Protein AF-A0A532CWF6-F1 (afdb_monomer_lite)

Sequence (139 aa):
MQHRRERSRHPLYNEGARPTMIDMLSLLPQYTPNEFDSRHRLVIVASQRAKHLTQGAKSTWSSRFTKETTMALDEVLRGHVRYMTGKEARDAMKEAKRGKEGETERIAMMTGEDAREIKKELSVYVDDTVPPTVVPAEE

Structure (mmCIF, N/CA/C/O backbone):
data_AF-A0A532CWF6-F1
#
_entry.id   AF-A0A532CWF6-F1
#
loop_
_atom_site.group_PDB
_atom_site.id
_atom_site.type_symbol
_atom_site.label_atom_id
_atom_site.label_alt_id
_atom_site.label_comp_id
_atom_site.label_asym_id
_atom_site.label_entity_id
_atom_site.label_seq_id
_atom_site.pdbx_PDB_ins_code
_atom_site.Cartn_x
_atom_site.Cartn_y
_atom_site.Cartn_z
_atom_site.occupancy
_atom_site.B_iso_or_equiv
_atom_site.auth_seq_id
_atom_site.auth_comp_id
_atom_site.auth_asym_id
_atom_site.auth_atom_id
_atom_site.pdbx_PDB_model_num
ATOM 1 N N . MET A 1 1 ? 5.935 -31.564 -64.103 1.00 49.12 1 MET A N 1
ATOM 2 C CA . MET A 1 1 ? 7.066 -30.953 -63.371 1.00 49.12 1 MET A CA 1
ATOM 3 C C . MET A 1 1 ? 6.969 -29.434 -63.459 1.00 49.12 1 MET A C 1
ATOM 5 O O . MET A 1 1 ? 7.526 -28.853 -64.376 1.00 49.12 1 MET A O 1
ATOM 9 N N . GLN A 1 2 ? 6.237 -28.794 -62.545 1.00 48.81 2 GLN A N 1
ATOM 10 C CA . GLN A 1 2 ? 6.375 -27.361 -62.261 1.00 48.81 2 GLN A CA 1
ATOM 11 C C . GLN A 1 2 ? 6.174 -27.167 -60.755 1.00 48.81 2 GLN A C 1
ATOM 13 O O . GLN A 1 2 ? 5.060 -27.174 -60.244 1.00 48.81 2 GLN A O 1
ATOM 18 N N . HIS A 1 3 ? 7.294 -27.064 -60.044 1.00 45.91 3 HIS A N 1
ATOM 19 C CA . HIS A 1 3 ? 7.367 -26.518 -58.696 1.00 45.91 3 HIS A CA 1
ATOM 20 C C . HIS A 1 3 ? 7.057 -25.020 -58.749 1.00 45.91 3 HIS A C 1
ATOM 22 O O . HIS A 1 3 ? 7.782 -24.312 -59.447 1.00 45.91 3 HIS A O 1
ATOM 28 N N . ARG A 1 4 ? 6.129 -24.504 -57.926 1.00 50.72 4 ARG A N 1
ATOM 29 C CA . ARG A 1 4 ? 6.380 -23.240 -57.203 1.00 50.72 4 ARG A CA 1
ATOM 30 C C . ARG A 1 4 ? 5.347 -22.894 -56.120 1.00 50.72 4 ARG A C 1
ATOM 32 O O . ARG A 1 4 ? 4.304 -22.323 -56.396 1.00 50.72 4 ARG A O 1
ATOM 39 N N . ARG A 1 5 ? 5.802 -23.102 -54.881 1.00 50.34 5 ARG A N 1
ATOM 40 C CA . ARG A 1 5 ? 5.780 -22.161 -53.744 1.00 50.34 5 ARG A CA 1
ATOM 41 C C . ARG A 1 5 ? 4.419 -21.765 -53.164 1.00 50.34 5 ARG A C 1
ATOM 43 O O . ARG A 1 5 ? 3.799 -20.781 -53.562 1.00 50.34 5 ARG A O 1
ATOM 50 N N . GLU A 1 6 ? 4.101 -22.476 -52.088 1.00 50.56 6 GLU A N 1
ATOM 51 C CA . GLU A 1 6 ? 3.448 -21.983 -50.875 1.00 50.56 6 GLU A CA 1
ATOM 52 C C . GLU A 1 6 ? 3.756 -20.497 -50.625 1.00 50.56 6 GLU A C 1
ATOM 54 O O . GLU A 1 6 ? 4.902 -20.099 -50.403 1.00 50.56 6 GLU A O 1
ATOM 59 N N . ARG A 1 7 ? 2.719 -19.655 -50.647 1.00 50.12 7 ARG A N 1
ATOM 60 C CA . ARG A 1 7 ? 2.777 -18.324 -50.039 1.00 50.12 7 ARG A CA 1
ATOM 61 C C . ARG A 1 7 ? 2.330 -18.456 -48.592 1.00 50.12 7 ARG A C 1
ATOM 63 O O . ARG A 1 7 ? 1.213 -18.091 -48.247 1.00 50.12 7 ARG A O 1
ATOM 70 N N . SER A 1 8 ? 3.233 -18.955 -47.755 1.00 55.03 8 SER A N 1
ATOM 71 C CA . SER A 1 8 ? 3.223 -18.590 -46.344 1.00 55.03 8 SER A CA 1
ATOM 72 C C . SER A 1 8 ? 3.465 -17.080 -46.268 1.00 55.03 8 SER A C 1
ATOM 74 O O . SER A 1 8 ? 4.523 -16.584 -46.659 1.00 55.03 8 SER A O 1
ATOM 76 N N . ARG A 1 9 ? 2.440 -16.323 -45.874 1.00 53.84 9 ARG A N 1
ATOM 77 C CA . ARG A 1 9 ? 2.547 -14.899 -45.542 1.00 53.84 9 ARG A CA 1
ATOM 78 C C . ARG A 1 9 ? 1.874 -14.660 -44.200 1.00 53.84 9 ARG A C 1
ATOM 80 O O . ARG A 1 9 ? 0.770 -14.143 -44.137 1.00 53.84 9 ARG A O 1
ATOM 87 N N . HIS A 1 10 ? 2.581 -15.015 -43.139 1.00 47.53 10 HIS A N 1
ATOM 88 C CA . HIS A 1 10 ? 2.738 -14.105 -42.014 1.00 47.53 10 HIS A CA 1
ATOM 89 C C . HIS A 1 10 ? 4.078 -14.393 -41.345 1.00 47.53 10 HIS A C 1
ATOM 91 O O . HIS A 1 10 ? 4.359 -15.521 -40.953 1.00 47.53 10 HIS A O 1
ATOM 97 N N . PRO A 1 11 ? 4.909 -13.354 -41.251 1.00 46.94 11 PRO A N 1
ATOM 98 C CA . PRO A 1 11 ? 5.155 -12.825 -39.922 1.00 46.94 11 PRO A CA 1
ATOM 99 C C . PRO A 1 11 ? 4.933 -11.311 -39.907 1.00 46.94 11 PRO A C 1
ATOM 101 O O . PRO A 1 11 ? 5.572 -10.563 -40.640 1.00 46.94 11 PRO A O 1
ATOM 104 N N . LEU A 1 12 ? 4.015 -10.848 -39.053 1.00 48.72 12 LEU A N 1
ATOM 105 C CA . LEU A 1 12 ? 4.020 -9.464 -38.572 1.00 48.72 12 LEU A CA 1
ATOM 106 C C . LEU A 1 12 ? 5.060 -9.357 -37.455 1.00 48.72 12 LEU A C 1
ATOM 108 O O . LEU A 1 12 ? 4.712 -9.205 -36.292 1.00 48.72 12 LEU A O 1
ATOM 112 N N . TYR A 1 13 ? 6.336 -9.464 -37.802 1.00 49.31 13 TYR A N 1
ATOM 113 C CA . TYR A 1 13 ? 7.391 -8.950 -36.943 1.00 49.31 13 TYR A CA 1
ATOM 114 C C . TYR A 1 13 ? 8.299 -8.094 -37.806 1.00 49.31 13 TYR A C 1
ATOM 116 O O . TYR A 1 13 ? 8.955 -8.559 -38.732 1.00 49.31 13 TYR A O 1
ATOM 124 N N . ASN A 1 14 ? 8.211 -6.796 -37.542 1.00 54.06 14 ASN A N 1
ATOM 125 C CA . ASN A 1 14 ? 8.943 -5.748 -38.221 1.00 54.06 14 ASN A CA 1
ATOM 126 C C . ASN A 1 14 ? 10.422 -5.851 -37.807 1.00 54.06 14 ASN A C 1
ATOM 128 O O . ASN A 1 14 ? 10.824 -5.314 -36.775 1.00 54.06 14 ASN A O 1
ATOM 132 N N . GLU A 1 15 ? 11.219 -6.588 -38.580 1.00 51.34 15 GLU A N 1
ATOM 133 C CA . GLU A 1 15 ? 12.681 -6.622 -38.482 1.00 51.34 15 GLU A CA 1
ATOM 134 C C . GLU A 1 15 ? 13.244 -5.261 -38.920 1.00 51.34 15 GLU A C 1
ATOM 136 O O . GLU A 1 15 ? 13.606 -5.047 -40.074 1.00 51.34 15 GLU A O 1
ATOM 141 N N . GLY A 1 16 ? 13.251 -4.284 -38.013 1.00 52.38 16 GLY A N 1
ATOM 142 C CA . GLY A 1 16 ? 13.740 -2.946 -38.355 1.00 52.38 16 GLY A CA 1
ATOM 143 C C . GLY A 1 16 ? 13.765 -1.904 -37.243 1.00 52.38 16 GLY A C 1
ATOM 144 O O . GLY A 1 16 ? 14.273 -0.805 -37.465 1.00 52.38 16 GLY A O 1
ATOM 145 N N . ALA A 1 17 ? 13.276 -2.205 -36.039 1.00 53.28 17 ALA A N 1
ATOM 146 C CA . ALA A 1 17 ? 13.440 -1.299 -34.908 1.00 53.28 17 ALA A CA 1
ATOM 147 C C . ALA A 1 17 ? 14.814 -1.527 -34.259 1.00 53.28 17 ALA A C 1
ATOM 149 O O . ALA A 1 17 ? 15.028 -2.504 -33.542 1.00 53.28 17 ALA A O 1
ATOM 150 N N . ARG A 1 18 ? 15.760 -0.609 -34.496 1.00 52.03 18 ARG A N 1
ATOM 151 C CA . ARG A 1 18 ? 16.915 -0.434 -33.595 1.00 52.03 18 ARG A CA 1
ATOM 152 C C . ARG A 1 18 ? 16.372 -0.273 -32.161 1.00 52.03 18 ARG A C 1
ATOM 154 O O . ARG A 1 18 ? 15.302 0.319 -32.026 1.00 52.03 18 ARG A O 1
ATOM 161 N N . PRO A 1 19 ? 17.058 -0.745 -31.103 1.00 54.00 19 PRO A N 1
ATOM 162 C CA . PRO A 1 19 ? 16.539 -0.695 -29.738 1.00 54.00 19 PRO A CA 1
ATOM 163 C C . PRO A 1 19 ? 16.569 0.752 -29.235 1.00 54.00 19 PRO A C 1
ATOM 165 O O . PRO A 1 19 ? 17.508 1.199 -28.583 1.00 54.00 19 PRO A O 1
ATOM 168 N N . THR A 1 20 ? 15.566 1.531 -29.618 1.00 51.53 20 THR A N 1
ATOM 169 C CA . THR A 1 20 ? 15.393 2.917 -29.204 1.00 51.53 20 THR A CA 1
ATOM 170 C C . THR A 1 20 ? 14.423 2.932 -28.037 1.00 51.53 20 THR A C 1
ATOM 172 O O . THR A 1 20 ? 13.238 2.677 -28.223 1.00 51.53 20 THR A O 1
ATOM 175 N N . MET A 1 21 ? 14.973 3.251 -26.864 1.00 51.38 21 MET A N 1
ATOM 176 C CA . MET A 1 21 ? 14.361 3.184 -25.535 1.00 51.38 21 MET A CA 1
ATOM 177 C C . MET A 1 21 ? 14.089 1.757 -25.062 1.00 51.38 21 MET A C 1
ATOM 179 O O . MET A 1 21 ? 13.370 0.990 -25.690 1.00 51.38 21 MET A O 1
ATOM 183 N N . ILE A 1 22 ? 14.677 1.413 -23.914 1.00 68.56 22 ILE A N 1
ATOM 184 C CA . ILE A 1 22 ? 14.264 0.249 -23.132 1.00 68.56 22 ILE A CA 1
ATOM 185 C C . ILE A 1 22 ? 12.737 0.289 -23.036 1.0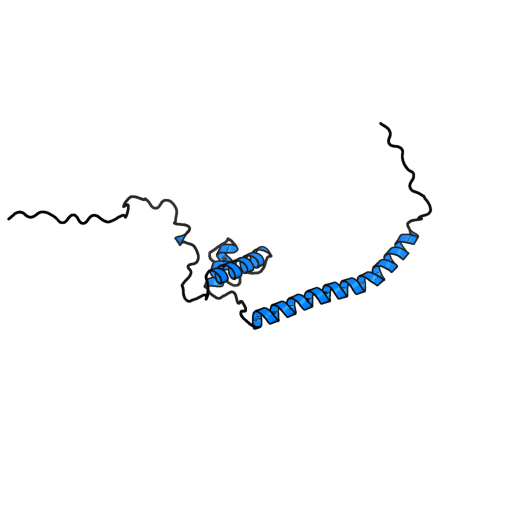0 68.56 22 ILE A C 1
ATOM 187 O O . ILE A 1 22 ? 12.193 1.328 -22.655 1.00 68.56 22 ILE A O 1
ATOM 191 N N . ASP A 1 23 ? 12.062 -0.804 -23.400 1.00 78.19 23 ASP A N 1
ATOM 192 C CA . ASP A 1 23 ? 10.621 -0.929 -23.197 1.00 78.19 23 ASP A CA 1
ATOM 193 C C . ASP A 1 23 ? 10.337 -0.758 -21.699 1.00 78.19 23 ASP A C 1
ATOM 195 O O . ASP A 1 23 ? 10.558 -1.643 -20.874 1.00 78.19 23 ASP A O 1
ATOM 199 N N . MET A 1 24 ? 9.917 0.448 -21.320 1.00 72.62 24 MET A N 1
ATOM 200 C CA . MET A 1 24 ? 9.735 0.808 -19.919 1.00 72.62 24 MET A CA 1
ATOM 201 C C . MET A 1 24 ? 8.610 -0.005 -19.278 1.00 72.62 24 MET A C 1
ATOM 203 O O . MET A 1 24 ? 8.620 -0.192 -18.061 1.00 72.62 24 MET A O 1
ATOM 207 N N . LEU A 1 25 ? 7.662 -0.509 -20.078 1.00 77.12 25 LEU A N 1
ATOM 208 C CA . LEU A 1 25 ? 6.581 -1.355 -19.587 1.00 77.12 25 LEU A CA 1
ATOM 209 C C . LEU A 1 25 ? 7.099 -2.748 -19.230 1.00 77.12 25 LEU A C 1
ATOM 211 O O . LEU A 1 25 ? 6.704 -3.283 -18.195 1.00 77.12 25 LEU A O 1
ATOM 215 N N . SER A 1 26 ? 8.042 -3.299 -20.001 1.00 78.00 26 SER A N 1
ATOM 216 C CA . SER A 1 26 ? 8.653 -4.600 -19.694 1.00 78.00 26 SER A CA 1
ATOM 217 C C . SER A 1 26 ? 9.510 -4.582 -18.423 1.00 78.00 26 SER A C 1
ATOM 219 O O . SER A 1 26 ? 9.845 -5.635 -17.882 1.00 78.00 26 SER A O 1
ATOM 221 N N . LEU A 1 27 ? 9.887 -3.398 -17.929 1.00 79.19 27 LEU A N 1
ATOM 222 C CA . LEU A 1 27 ? 10.634 -3.244 -16.682 1.00 79.19 27 LEU A CA 1
ATOM 223 C C . LEU A 1 27 ? 9.754 -3.258 -15.431 1.00 79.19 27 LEU A C 1
ATOM 225 O O . LEU A 1 27 ? 10.307 -3.339 -14.329 1.00 79.19 27 LEU A O 1
ATOM 229 N N . LEU A 1 28 ? 8.433 -3.144 -15.569 1.00 82.75 28 LEU A N 1
ATOM 230 C CA . LEU A 1 28 ? 7.525 -3.090 -14.430 1.00 82.75 28 LEU A CA 1
ATOM 231 C C . LEU A 1 28 ? 7.451 -4.439 -13.696 1.00 82.75 28 LEU A C 1
ATOM 233 O O . LEU A 1 28 ? 7.720 -5.489 -14.284 1.00 82.75 28 LEU A O 1
ATOM 237 N N . PRO A 1 29 ? 7.093 -4.428 -12.398 1.00 82.62 29 PRO A N 1
ATOM 238 C CA . PRO A 1 29 ? 6.787 -5.653 -11.670 1.00 82.62 29 PRO A CA 1
ATOM 239 C C . PRO A 1 29 ? 5.736 -6.493 -12.410 1.00 82.62 29 PRO A C 1
ATOM 241 O O . PRO A 1 29 ? 4.686 -5.976 -12.796 1.00 82.62 29 PRO A O 1
ATOM 244 N N . GLN A 1 30 ? 6.025 -7.779 -12.613 1.00 80.25 30 GLN A N 1
ATOM 245 C CA . GLN A 1 30 ? 5.133 -8.683 -13.338 1.00 80.25 30 GLN A CA 1
ATOM 246 C C . GLN A 1 30 ? 4.171 -9.380 -12.380 1.00 80.25 30 GLN A C 1
ATOM 248 O O . GLN A 1 30 ? 4.568 -9.858 -11.323 1.00 80.25 30 GLN A O 1
ATOM 253 N N . TYR A 1 31 ? 2.905 -9.444 -12.780 1.00 78.38 31 TYR A N 1
ATOM 254 C CA . TYR A 1 31 ? 1.855 -10.153 -12.062 1.00 78.38 31 TYR A CA 1
ATOM 255 C C . TYR A 1 31 ? 1.723 -11.580 -12.592 1.00 78.38 31 TYR A C 1
ATOM 257 O O . TYR A 1 31 ? 1.540 -11.761 -13.799 1.00 78.38 31 TYR A O 1
ATOM 265 N N . THR A 1 32 ? 1.746 -12.579 -11.706 1.00 75.06 32 THR A N 1
ATOM 266 C CA . THR A 1 32 ? 1.400 -13.956 -12.077 1.00 75.06 32 THR A CA 1
ATOM 267 C C . THR A 1 32 ? -0.037 -14.293 -11.637 1.00 75.06 32 THR A C 1
ATOM 269 O O . THR A 1 32 ? -0.436 -13.939 -10.524 1.00 75.06 32 THR A O 1
ATOM 272 N N . PRO A 1 33 ? -0.852 -14.974 -12.471 1.00 62.84 33 PRO A N 1
ATOM 273 C CA . PRO A 1 33 ? -2.286 -15.174 -12.207 1.00 62.84 33 PRO A CA 1
ATOM 274 C C . PRO A 1 33 ? -2.681 -15.965 -10.945 1.00 62.84 33 PRO A C 1
ATOM 276 O O . PRO A 1 33 ? -3.873 -16.097 -10.695 1.00 62.84 33 PRO A O 1
ATOM 279 N N . ASN A 1 34 ? -1.736 -16.464 -10.141 1.00 68.62 34 ASN A N 1
ATOM 280 C CA . ASN A 1 34 ? -2.018 -17.301 -8.966 1.00 68.62 34 ASN A CA 1
ATOM 281 C C . ASN A 1 34 ? -1.529 -16.708 -7.631 1.00 68.62 34 ASN A C 1
ATOM 283 O O . ASN A 1 34 ? -1.765 -17.307 -6.586 1.00 68.62 34 ASN A O 1
ATOM 287 N N . GLU A 1 35 ? -0.865 -15.548 -7.636 1.00 70.62 35 GLU A N 1
ATOM 288 C CA . GLU A 1 35 ? -0.338 -14.919 -6.410 1.00 70.62 35 GLU A CA 1
ATOM 289 C C . GLU A 1 35 ? -1.361 -14.010 -5.714 1.00 70.62 35 GLU A C 1
ATOM 291 O O . GLU A 1 35 ? -1.300 -13.811 -4.502 1.00 70.62 35 GLU A O 1
ATOM 296 N N . PHE A 1 36 ? -2.328 -13.475 -6.468 1.00 76.94 36 PHE A N 1
ATOM 297 C CA . PHE A 1 36 ? -3.439 -12.688 -5.933 1.00 76.94 36 PHE A CA 1
ATOM 298 C C . PHE A 1 36 ? -4.760 -13.191 -6.481 1.00 76.94 36 PHE A C 1
ATOM 300 O O . PHE A 1 36 ? -4.883 -13.490 -7.666 1.00 76.94 36 PHE A O 1
ATOM 307 N N . ASP A 1 37 ? -5.771 -13.159 -5.622 1.00 78.56 37 ASP A N 1
ATOM 308 C CA . ASP A 1 37 ? -7.149 -13.504 -5.951 1.00 78.56 37 ASP A CA 1
ATOM 309 C C . ASP A 1 37 ? -7.769 -12.576 -7.013 1.00 78.56 37 ASP A C 1
ATOM 311 O O . ASP A 1 37 ? -8.667 -12.982 -7.747 1.00 78.56 37 ASP A O 1
ATOM 315 N N . SER A 1 38 ? -7.315 -11.320 -7.101 1.00 85.81 38 SER A N 1
ATOM 316 C CA . SER A 1 38 ? -7.799 -10.351 -8.084 1.00 85.81 38 SER A CA 1
ATOM 317 C C . SER A 1 38 ? -6.794 -9.236 -8.363 1.00 85.81 38 SER A C 1
ATOM 319 O O . SER A 1 38 ? -6.224 -8.639 -7.446 1.00 85.81 38 SER A O 1
ATOM 321 N N . ARG A 1 39 ? -6.682 -8.845 -9.641 1.00 87.50 39 ARG A N 1
ATOM 322 C CA . ARG A 1 39 ? -5.932 -7.648 -10.072 1.00 87.50 39 ARG A CA 1
ATOM 323 C C . ARG A 1 39 ? -6.423 -6.367 -9.391 1.00 87.50 39 ARG A C 1
ATOM 325 O O . ARG A 1 39 ? -5.629 -5.474 -9.123 1.00 87.50 39 ARG A O 1
ATOM 332 N N . HIS A 1 40 ? -7.713 -6.286 -9.066 1.00 90.12 40 HIS A N 1
ATOM 333 C CA . HIS A 1 40 ? -8.264 -5.134 -8.351 1.00 90.12 40 HIS A CA 1
ATOM 334 C C . HIS A 1 40 ? -7.712 -5.050 -6.928 1.00 90.12 40 HIS A C 1
ATOM 336 O O . HIS A 1 40 ? -7.350 -3.967 -6.472 1.00 90.12 40 HIS A O 1
ATOM 342 N N . ARG A 1 41 ? -7.595 -6.194 -6.238 1.00 88.38 41 ARG A N 1
ATOM 343 C CA . ARG A 1 41 ? -7.032 -6.234 -4.886 1.00 88.38 41 ARG A CA 1
ATOM 344 C C . ARG A 1 41 ? -5.561 -5.840 -4.896 1.00 88.38 41 ARG A C 1
ATOM 346 O O . ARG A 1 41 ? -5.166 -5.024 -4.069 1.00 88.38 41 ARG A O 1
ATOM 353 N N . LEU A 1 42 ? -4.791 -6.344 -5.861 1.00 90.81 42 LEU A N 1
ATOM 354 C CA . LEU A 1 42 ? -3.400 -5.939 -6.068 1.00 90.81 42 LEU A CA 1
ATOM 355 C C . LEU A 1 42 ? -3.269 -4.411 -6.153 1.00 90.81 42 LEU A C 1
ATOM 357 O O . LEU A 1 42 ? -2.487 -3.824 -5.408 1.00 90.81 42 LEU A O 1
ATOM 361 N N . VAL A 1 43 ? -4.067 -3.765 -7.010 1.00 93.69 43 VAL A N 1
ATOM 362 C CA . VAL A 1 43 ? -4.027 -2.304 -7.179 1.00 93.69 43 VAL A CA 1
ATOM 363 C C . VAL A 1 43 ? -4.379 -1.589 -5.876 1.00 93.69 43 VAL A C 1
ATOM 365 O O . VAL A 1 43 ? -3.635 -0.708 -5.460 1.00 93.69 43 VAL A O 1
ATOM 368 N N . ILE A 1 44 ? -5.454 -1.990 -5.191 1.00 93.44 44 ILE A N 1
ATOM 369 C CA . ILE A 1 44 ? -5.880 -1.354 -3.933 1.00 93.44 44 ILE A CA 1
ATOM 370 C C . ILE A 1 44 ? -4.779 -1.440 -2.868 1.00 93.44 44 ILE A C 1
ATOM 372 O O . ILE A 1 44 ? -4.437 -0.427 -2.253 1.00 93.44 44 ILE A O 1
ATOM 376 N N . VAL A 1 45 ? -4.205 -2.629 -2.663 1.00 93.44 45 VAL A N 1
ATOM 377 C CA . VAL A 1 45 ? -3.154 -2.850 -1.660 1.00 93.44 45 VAL A CA 1
ATOM 378 C C . VAL A 1 45 ? -1.893 -2.063 -2.025 1.00 93.44 45 VAL A C 1
ATOM 380 O O . VAL A 1 45 ? -1.340 -1.366 -1.173 1.00 93.44 45 VAL A O 1
ATOM 383 N N . ALA A 1 46 ? -1.468 -2.098 -3.290 1.00 94.88 46 ALA A N 1
ATOM 384 C CA . ALA A 1 46 ? -0.298 -1.356 -3.752 1.00 94.88 46 ALA A CA 1
ATOM 385 C C . ALA A 1 46 ? -0.488 0.164 -3.643 1.00 94.88 46 ALA A C 1
ATOM 387 O O . ALA A 1 46 ? 0.420 0.857 -3.193 1.00 94.88 46 ALA A O 1
ATOM 388 N N . SER A 1 47 ? -1.668 0.701 -3.969 1.00 96.75 47 SER A N 1
ATOM 389 C CA . SER A 1 47 ? -1.968 2.130 -3.806 1.00 96.75 47 SER A CA 1
ATOM 390 C C . SER A 1 47 ? -1.926 2.568 -2.342 1.00 96.75 47 SER A C 1
ATOM 392 O O . SER A 1 47 ? -1.357 3.614 -2.026 1.00 96.75 47 SER A O 1
ATOM 394 N N . GLN A 1 48 ? -2.483 1.767 -1.429 1.00 95.81 48 GLN A N 1
ATOM 395 C CA . GLN A 1 48 ? -2.398 2.046 0.008 1.00 95.81 48 GLN A CA 1
ATOM 396 C C . GLN A 1 48 ? -0.955 1.987 0.504 1.00 95.81 48 GLN A C 1
ATOM 398 O O . GLN A 1 48 ? -0.520 2.856 1.260 1.00 95.81 48 GLN A O 1
ATOM 403 N N . ARG A 1 49 ? -0.183 1.000 0.045 1.00 96.06 49 ARG A N 1
ATOM 404 C CA . ARG A 1 49 ? 1.225 0.896 0.410 1.00 96.06 49 ARG A CA 1
ATOM 405 C C . ARG A 1 49 ? 2.043 2.071 -0.124 1.00 96.06 49 ARG A C 1
ATOM 407 O O . ARG A 1 49 ? 2.833 2.627 0.634 1.00 96.06 49 ARG A O 1
ATOM 414 N N . ALA A 1 50 ? 1.812 2.496 -1.363 1.00 96.69 50 ALA A N 1
ATOM 415 C CA . ALA A 1 50 ? 2.451 3.675 -1.939 1.00 96.69 50 ALA A CA 1
ATOM 416 C C . ALA A 1 50 ? 2.167 4.925 -1.095 1.00 96.69 50 ALA A C 1
ATOM 418 O O . ALA A 1 50 ? 3.090 5.663 -0.772 1.00 96.69 50 ALA A O 1
ATOM 419 N N . LYS A 1 51 ? 0.920 5.102 -0.631 1.00 97.00 51 LYS A N 1
ATOM 420 C CA . LYS A 1 51 ? 0.561 6.192 0.287 1.00 97.00 51 LYS A CA 1
ATOM 421 C C . LYS A 1 51 ? 1.386 6.160 1.577 1.00 97.00 51 LYS A C 1
ATOM 423 O O . LYS A 1 51 ? 1.858 7.207 2.006 1.00 97.00 51 LYS A O 1
ATOM 428 N N . HIS A 1 52 ? 1.590 4.987 2.180 1.00 95.50 52 HIS A N 1
ATOM 429 C CA . HIS A 1 52 ? 2.441 4.871 3.368 1.00 95.50 52 HIS A CA 1
ATOM 430 C C . HIS A 1 52 ? 3.895 5.263 3.075 1.00 95.50 52 HIS A C 1
ATOM 432 O O . HIS A 1 52 ? 4.493 5.980 3.872 1.00 95.50 52 HIS A O 1
ATOM 438 N N . LEU A 1 53 ? 4.453 4.832 1.938 1.00 95.44 53 LEU A N 1
ATOM 439 C CA . LEU A 1 53 ? 5.812 5.206 1.523 1.00 95.44 53 LEU A CA 1
ATOM 440 C C . LEU A 1 53 ? 5.939 6.726 1.335 1.00 95.44 53 LEU A C 1
ATOM 442 O O . LEU A 1 53 ? 6.859 7.329 1.878 1.00 95.44 53 LEU A O 1
ATOM 446 N N . THR A 1 54 ? 4.968 7.363 0.673 1.00 95.62 54 THR A N 1
ATOM 447 C CA . THR A 1 54 ? 4.916 8.828 0.522 1.00 95.62 54 THR A CA 1
ATOM 448 C C . THR A 1 54 ? 4.819 9.553 1.869 1.00 95.62 54 THR A C 1
ATOM 450 O O . THR A 1 54 ? 5.347 10.648 2.021 1.00 95.62 54 THR A O 1
ATOM 453 N N . GLN A 1 55 ? 4.182 8.942 2.871 1.00 96.38 55 GLN A N 1
ATOM 454 C CA . GLN A 1 55 ? 4.104 9.462 4.243 1.00 96.38 55 GLN A CA 1
ATOM 455 C C . GLN A 1 55 ? 5.367 9.177 5.082 1.00 96.38 55 GLN A C 1
ATOM 457 O O . GLN A 1 55 ? 5.374 9.436 6.283 1.00 96.38 55 GLN A O 1
ATOM 462 N N . GLY A 1 56 ? 6.435 8.649 4.474 1.00 94.56 56 GLY A N 1
ATOM 463 C CA . GLY A 1 56 ? 7.716 8.389 5.132 1.00 94.56 56 GLY A CA 1
ATOM 464 C C . GLY A 1 56 ? 7.837 7.007 5.776 1.00 94.56 56 GLY A C 1
ATOM 465 O O . GLY A 1 56 ? 8.791 6.757 6.516 1.00 94.56 56 GLY A O 1
ATOM 466 N N . ALA A 1 57 ? 6.905 6.081 5.516 1.00 93.25 57 ALA A N 1
ATOM 467 C CA . ALA A 1 57 ? 7.070 4.702 5.962 1.00 93.25 57 ALA A CA 1
ATOM 468 C C . ALA A 1 57 ? 8.299 4.072 5.294 1.00 93.25 57 ALA A C 1
ATOM 470 O O . ALA A 1 57 ? 8.549 4.250 4.103 1.00 93.25 57 ALA A O 1
ATOM 471 N N . LYS A 1 58 ? 9.050 3.275 6.057 1.00 90.69 58 LYS A N 1
ATOM 472 C CA . LYS A 1 58 ? 10.219 2.575 5.522 1.00 90.69 58 LYS A CA 1
ATOM 473 C C . LYS A 1 58 ? 9.795 1.508 4.514 1.00 90.69 58 LYS A C 1
ATOM 475 O O . LYS A 1 58 ? 8.813 0.786 4.728 1.00 90.69 58 LYS A O 1
ATOM 480 N N . SER A 1 59 ? 10.576 1.393 3.444 1.00 88.44 59 SER A N 1
ATOM 481 C CA . SER A 1 59 ? 10.523 0.249 2.536 1.00 88.44 59 SER A CA 1
ATOM 482 C C . SER A 1 59 ? 10.849 -1.018 3.325 1.00 88.44 59 SER A C 1
ATOM 484 O O . SER A 1 59 ? 11.805 -1.043 4.101 1.00 88.44 59 SER A O 1
ATOM 486 N N . THR A 1 60 ? 10.036 -2.055 3.170 1.00 81.44 60 THR A N 1
ATOM 487 C CA . THR A 1 60 ? 10.245 -3.363 3.808 1.00 81.44 60 THR A CA 1
ATOM 488 C C . THR A 1 60 ? 11.284 -4.177 3.038 1.00 81.44 60 THR A C 1
ATOM 490 O O . THR A 1 60 ? 11.896 -5.083 3.596 1.00 81.44 60 THR A O 1
ATOM 493 N N . TRP A 1 61 ? 11.514 -3.829 1.769 1.00 80.25 61 TRP A N 1
ATOM 494 C CA . TRP A 1 61 ? 12.447 -4.510 0.878 1.00 80.25 61 TRP A CA 1
ATOM 495 C C . TRP A 1 61 ? 13.351 -3.524 0.125 1.00 80.25 61 TRP A C 1
ATOM 497 O O . TRP A 1 61 ? 12.966 -2.380 -0.133 1.00 80.25 61 TRP A O 1
ATOM 507 N N . SER A 1 62 ? 14.555 -3.962 -0.257 1.00 80.19 62 SER A N 1
ATOM 508 C CA . SER A 1 62 ? 15.430 -3.213 -1.164 1.00 80.19 62 SER A CA 1
ATOM 509 C C . SER A 1 62 ? 14.895 -3.310 -2.595 1.00 80.19 62 SER A C 1
ATOM 511 O O . SER A 1 62 ? 15.221 -4.213 -3.366 1.00 80.19 62 SER A O 1
ATOM 513 N N . SER A 1 63 ? 14.015 -2.379 -2.957 1.00 80.69 63 SER A N 1
ATOM 514 C CA . SER A 1 63 ? 13.493 -2.317 -4.318 1.00 80.69 63 SER A CA 1
ATOM 515 C C . SER A 1 63 ? 14.507 -1.675 -5.268 1.00 80.69 63 SER A C 1
ATOM 517 O O . SER A 1 63 ? 15.194 -0.718 -4.918 1.00 80.69 63 SER A O 1
ATOM 519 N N . ARG A 1 64 ? 14.570 -2.184 -6.504 1.00 87.31 64 ARG A N 1
ATOM 520 C CA . ARG A 1 64 ? 15.318 -1.548 -7.606 1.00 87.31 64 ARG A CA 1
ATOM 521 C C . ARG A 1 64 ? 14.616 -0.304 -8.156 1.00 87.31 64 ARG A C 1
ATOM 523 O O . ARG A 1 64 ? 15.174 0.404 -8.990 1.00 87.31 64 ARG A O 1
ATOM 530 N N . PHE A 1 65 ? 13.363 -0.099 -7.761 1.00 88.88 65 PHE A N 1
ATOM 531 C CA . PHE A 1 65 ? 12.549 1.025 -8.187 1.00 88.88 65 PHE A CA 1
ATOM 532 C C . PHE A 1 65 ? 12.709 2.189 -7.214 1.00 88.88 65 PHE A C 1
ATOM 534 O O . PHE A 1 65 ? 12.902 1.986 -6.022 1.00 88.88 65 PHE A O 1
ATOM 541 N N . THR A 1 66 ? 12.600 3.408 -7.735 1.00 90.62 66 THR A N 1
ATOM 542 C CA . THR A 1 66 ? 12.681 4.644 -6.941 1.00 90.62 66 THR A CA 1
ATOM 543 C C . THR A 1 66 ? 11.322 5.298 -6.719 1.00 90.62 66 THR A C 1
ATOM 545 O O . THR A 1 66 ? 11.148 6.021 -5.749 1.00 90.62 66 THR A O 1
ATOM 548 N N . LYS A 1 67 ? 10.351 5.050 -7.610 1.00 93.25 67 LYS A N 1
ATOM 549 C CA . LYS A 1 67 ? 8.988 5.578 -7.486 1.00 93.25 67 LYS A CA 1
ATOM 550 C C . LYS A 1 67 ? 8.184 4.733 -6.509 1.00 93.25 67 LYS A C 1
ATOM 552 O O . LYS A 1 67 ? 8.069 3.523 -6.703 1.00 93.25 67 LYS A O 1
ATOM 557 N N . GLU A 1 68 ? 7.542 5.375 -5.545 1.00 95.31 68 GLU A N 1
ATOM 558 C CA . GLU A 1 68 ? 6.806 4.749 -4.446 1.00 95.31 68 GLU A CA 1
ATOM 559 C C . GLU A 1 68 ? 5.722 3.795 -4.949 1.00 95.31 68 GLU A C 1
ATOM 561 O O . GLU A 1 68 ? 5.570 2.701 -4.418 1.00 95.31 68 GLU A O 1
ATOM 566 N N . THR A 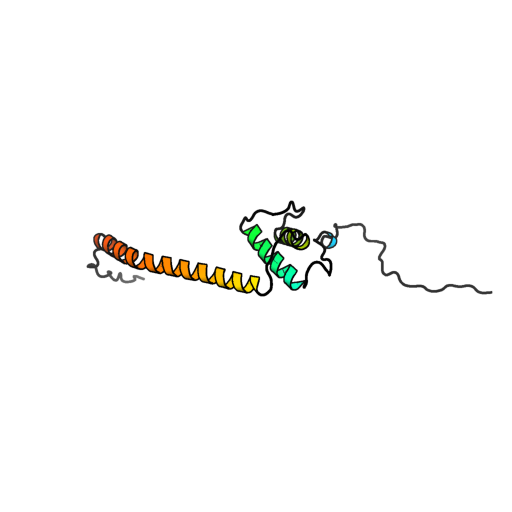1 69 ? 5.004 4.153 -6.017 1.00 95.00 69 THR A N 1
ATOM 567 C CA . THR A 1 69 ? 3.970 3.289 -6.609 1.00 95.00 69 THR A CA 1
ATOM 568 C C . THR A 1 69 ? 4.553 2.003 -7.192 1.00 95.00 69 THR A C 1
ATOM 570 O O . THR A 1 69 ? 3.977 0.929 -7.027 1.00 95.00 69 THR A O 1
ATOM 573 N N . THR A 1 70 ? 5.706 2.085 -7.859 1.00 94.12 70 THR A N 1
ATOM 574 C CA . THR A 1 70 ? 6.365 0.913 -8.453 1.00 94.12 70 THR A CA 1
ATOM 575 C C . THR A 1 70 ? 7.073 0.077 -7.387 1.00 94.12 70 THR A C 1
ATOM 577 O O . THR A 1 70 ? 7.033 -1.147 -7.461 1.00 94.12 70 THR A O 1
ATOM 580 N N . MET A 1 71 ? 7.646 0.718 -6.362 1.00 94.62 71 MET A N 1
ATOM 581 C CA . MET A 1 71 ? 8.173 0.040 -5.174 1.00 94.62 71 MET A CA 1
ATOM 582 C C . MET A 1 71 ? 7.069 -0.719 -4.438 1.00 94.62 71 MET A C 1
ATOM 584 O O . MET A 1 71 ? 7.234 -1.892 -4.133 1.00 94.62 71 MET A O 1
ATOM 588 N N . ALA A 1 72 ? 5.919 -0.084 -4.205 1.00 95.06 72 ALA A N 1
ATOM 589 C CA . ALA A 1 72 ? 4.779 -0.712 -3.552 1.00 95.06 72 ALA A CA 1
ATOM 590 C C . ALA A 1 72 ? 4.248 -1.909 -4.351 1.00 95.06 72 ALA A C 1
ATOM 592 O O . ALA A 1 72 ? 3.963 -2.947 -3.763 1.00 95.06 72 ALA A O 1
ATOM 593 N N . LEU A 1 73 ? 4.150 -1.802 -5.681 1.00 93.75 73 LEU A N 1
ATOM 594 C CA . LEU A 1 73 ? 3.788 -2.940 -6.533 1.00 93.75 73 LEU A CA 1
ATOM 595 C C . LEU A 1 73 ? 4.787 -4.099 -6.399 1.00 93.75 73 LEU A C 1
ATOM 597 O O . LEU A 1 73 ? 4.363 -5.241 -6.253 1.00 93.75 73 LEU A O 1
ATOM 601 N N . ASP A 1 74 ? 6.090 -3.812 -6.408 1.00 92.12 74 ASP A N 1
ATOM 602 C CA . ASP A 1 74 ? 7.155 -4.812 -6.234 1.00 92.12 74 ASP A CA 1
ATOM 603 C C . ASP A 1 74 ? 7.087 -5.481 -4.849 1.00 92.12 74 ASP A C 1
ATOM 605 O O . ASP A 1 74 ? 7.146 -6.704 -4.753 1.00 92.12 74 ASP A O 1
ATOM 609 N N . GLU A 1 75 ? 6.884 -4.711 -3.775 1.00 92.25 75 GLU A N 1
ATOM 610 C CA . GLU A 1 75 ? 6.732 -5.255 -2.418 1.00 92.25 75 GLU A CA 1
ATOM 611 C C . GLU A 1 75 ? 5.482 -6.135 -2.275 1.00 92.25 75 GLU A C 1
ATOM 613 O O . GLU A 1 75 ? 5.531 -7.181 -1.625 1.00 92.25 75 GLU A O 1
ATOM 618 N N . VAL A 1 76 ? 4.358 -5.717 -2.865 1.00 92.12 76 VAL A N 1
ATOM 619 C CA . VAL A 1 76 ? 3.088 -6.451 -2.798 1.00 92.12 76 VAL A CA 1
ATOM 620 C C . VAL A 1 76 ? 3.180 -7.754 -3.587 1.00 92.12 76 VAL A C 1
ATOM 622 O O . VAL A 1 76 ? 2.843 -8.803 -3.046 1.00 92.12 76 VAL A O 1
ATOM 625 N N . LEU A 1 77 ? 3.690 -7.7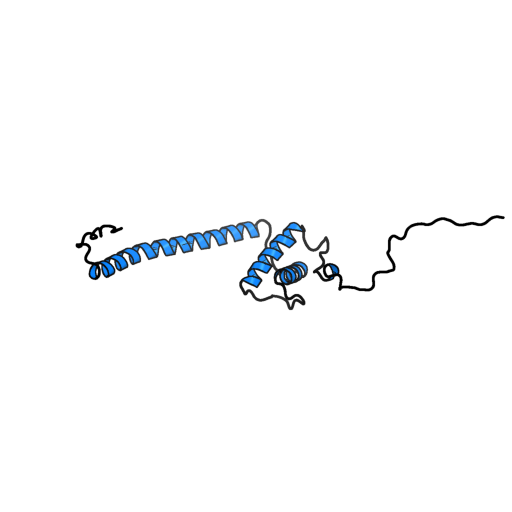17 -4.821 1.00 90.44 77 LEU A N 1
ATOM 626 C CA . LEU A 1 77 ? 3.836 -8.909 -5.665 1.00 90.44 77 LEU A CA 1
ATOM 627 C C . LEU A 1 77 ? 4.806 -9.936 -5.071 1.00 90.44 77 LEU A C 1
ATOM 629 O O . LEU A 1 77 ? 4.577 -11.131 -5.192 1.00 90.44 77 LEU A O 1
ATOM 633 N N . ARG A 1 78 ? 5.840 -9.487 -4.352 1.00 87.62 78 ARG A N 1
ATOM 634 C CA . ARG A 1 78 ? 6.769 -10.369 -3.622 1.00 87.62 78 ARG A CA 1
ATOM 635 C C . ARG A 1 78 ? 6.234 -10.871 -2.277 1.00 87.62 78 ARG A C 1
ATOM 637 O O . ARG A 1 78 ? 6.938 -11.594 -1.577 1.00 87.62 78 ARG A O 1
ATOM 644 N N . GLY A 1 79 ? 5.031 -10.464 -1.871 1.00 87.62 79 GLY A N 1
ATOM 645 C CA . GLY A 1 79 ? 4.430 -10.874 -0.600 1.00 87.62 79 GLY A CA 1
ATOM 646 C C . GLY A 1 79 ? 5.047 -10.222 0.644 1.00 87.62 79 GLY A C 1
ATOM 647 O O . GLY A 1 79 ? 4.820 -10.692 1.757 1.00 87.62 79 GLY A O 1
ATOM 648 N N . HIS A 1 80 ? 5.804 -9.128 0.499 1.00 89.56 80 HIS A N 1
ATOM 649 C CA . HIS A 1 80 ? 6.375 -8.392 1.637 1.00 89.56 80 HIS A CA 1
ATOM 650 C C . HIS A 1 80 ? 5.354 -7.485 2.338 1.00 89.56 80 HIS A C 1
ATOM 652 O O . HIS A 1 80 ? 5.575 -7.061 3.474 1.00 89.56 80 HIS A O 1
ATOM 658 N N . VAL A 1 81 ? 4.219 -7.207 1.693 1.00 89.81 81 VAL A N 1
ATOM 659 C CA . VAL A 1 81 ? 3.116 -6.436 2.276 1.00 89.81 81 VAL A CA 1
ATOM 660 C C . VAL A 1 81 ? 2.025 -7.385 2.749 1.00 89.81 81 VAL A C 1
ATOM 662 O O . VAL A 1 81 ? 1.315 -7.991 1.948 1.00 89.81 81 VAL A O 1
ATOM 665 N N . ARG A 1 82 ? 1.855 -7.475 4.070 1.00 88.06 82 ARG A N 1
ATOM 666 C CA . ARG A 1 82 ? 0.730 -8.200 4.668 1.00 88.06 82 ARG A CA 1
ATOM 667 C C . ARG A 1 82 ? -0.541 -7.363 4.569 1.00 88.06 82 ARG A C 1
ATOM 669 O O . ARG A 1 82 ? -0.536 -6.183 4.911 1.00 88.06 82 ARG A O 1
ATOM 676 N N . TYR A 1 83 ? -1.630 -7.993 4.150 1.00 87.31 83 TYR A N 1
ATOM 677 C CA . TYR A 1 83 ? -2.965 -7.409 4.141 1.00 87.31 83 TYR A CA 1
ATOM 678 C C . TYR A 1 83 ? -3.972 -8.432 4.671 1.00 87.31 83 TYR A C 1
ATOM 680 O O . TYR A 1 83 ? -3.786 -9.638 4.525 1.00 87.31 83 TYR A O 1
ATOM 688 N N . MET A 1 84 ? -5.027 -7.943 5.318 1.00 87.31 84 MET A N 1
ATOM 689 C CA . MET A 1 84 ? -6.066 -8.782 5.920 1.00 87.31 84 MET A CA 1
ATOM 690 C C . MET A 1 84 ? -7.255 -8.900 4.971 1.00 87.31 84 MET A C 1
ATOM 692 O O . MET A 1 84 ? -7.518 -7.999 4.170 1.00 87.31 84 MET A O 1
ATOM 696 N N . THR A 1 85 ? -7.998 -10.001 5.063 1.00 85.19 85 THR A N 1
ATOM 697 C CA . THR A 1 85 ? -9.181 -10.243 4.226 1.00 85.19 85 THR A CA 1
ATOM 698 C C . THR A 1 85 ? -10.332 -10.812 5.054 1.00 85.19 85 THR A C 1
ATOM 700 O O . THR A 1 85 ? -10.156 -11.215 6.203 1.00 85.19 85 THR A O 1
ATOM 703 N N . GLY A 1 86 ? -11.541 -10.812 4.488 1.00 87.56 86 GLY A N 1
ATOM 704 C CA . GLY A 1 86 ? -12.699 -11.453 5.111 1.00 87.56 86 GLY A CA 1
ATOM 705 C C . GLY A 1 86 ? -13.069 -10.866 6.477 1.00 87.56 86 GLY A C 1
ATOM 706 O O . GLY A 1 86 ? -13.169 -9.648 6.636 1.00 87.56 86 GLY A O 1
ATOM 707 N N . LYS A 1 87 ? -13.324 -11.744 7.453 1.00 90.31 87 LYS A N 1
ATOM 708 C CA . LYS A 1 87 ? -13.782 -11.364 8.798 1.00 90.31 87 LYS A CA 1
ATOM 709 C C . LYS A 1 87 ? -12.740 -10.531 9.548 1.00 90.31 87 LYS A C 1
ATOM 711 O O . LYS A 1 87 ? -13.091 -9.506 10.120 1.00 90.31 87 LYS A O 1
ATOM 716 N N . GLU A 1 88 ? -11.472 -10.913 9.454 1.00 87.25 88 GLU A N 1
ATOM 717 C CA . GLU A 1 88 ? -10.370 -10.234 10.140 1.00 87.25 88 GLU A CA 1
ATOM 718 C C . GLU A 1 88 ? -10.247 -8.766 9.716 1.00 87.25 88 GLU A C 1
ATOM 720 O O . GLU A 1 88 ? -10.092 -7.881 10.552 1.00 87.25 88 GLU A O 1
ATOM 725 N N . ALA A 1 89 ? -10.405 -8.485 8.418 1.00 86.88 89 ALA A N 1
ATOM 726 C CA . ALA A 1 89 ? -10.404 -7.115 7.911 1.00 86.88 89 ALA A CA 1
ATOM 727 C C . ALA A 1 89 ? -11.583 -6.288 8.456 1.00 86.88 89 ALA A C 1
ATOM 729 O O . ALA A 1 89 ? -11.422 -5.107 8.766 1.00 86.88 89 ALA A O 1
ATOM 730 N N . ARG A 1 90 ? -12.770 -6.897 8.589 1.00 86.94 90 ARG A N 1
ATOM 731 C CA . ARG A 1 90 ? -13.961 -6.222 9.136 1.00 86.94 90 ARG A CA 1
ATOM 732 C C . ARG A 1 90 ? -13.790 -5.904 10.617 1.00 86.94 90 ARG A C 1
ATOM 734 O O . ARG A 1 90 ? -14.125 -4.795 11.031 1.00 86.94 90 ARG A O 1
ATOM 741 N N . ASP A 1 91 ? -13.261 -6.850 11.383 1.00 90.38 91 ASP A N 1
ATOM 742 C CA . ASP A 1 91 ? -13.023 -6.686 12.815 1.00 90.38 91 ASP A CA 1
ATOM 743 C C . ASP A 1 91 ? -11.959 -5.601 13.062 1.00 90.38 91 ASP A C 1
ATOM 745 O O . ASP A 1 91 ? -12.210 -4.666 13.825 1.00 90.38 91 ASP A O 1
ATOM 749 N N . ALA A 1 92 ? -10.853 -5.621 12.306 1.00 87.00 92 ALA A N 1
ATOM 750 C CA . ALA A 1 92 ? -9.811 -4.594 12.369 1.00 87.00 92 ALA A CA 1
ATOM 751 C C . ALA A 1 92 ? -10.328 -3.189 12.002 1.00 87.00 92 ALA A C 1
ATOM 753 O O . ALA A 1 92 ? -10.000 -2.208 12.669 1.00 87.00 92 ALA A O 1
ATOM 754 N N . MET A 1 93 ? -11.178 -3.062 10.973 1.00 84.44 93 MET A N 1
ATOM 755 C CA . MET A 1 93 ? -11.794 -1.771 10.630 1.00 84.44 93 MET A CA 1
ATOM 756 C C . MET A 1 93 ? -12.727 -1.260 11.732 1.00 84.44 93 MET A C 1
ATOM 758 O O . MET A 1 93 ? -12.748 -0.059 12.011 1.00 84.44 93 MET A O 1
ATOM 762 N N . LYS A 1 94 ? -13.501 -2.153 12.360 1.00 87.19 94 LYS A N 1
ATOM 763 C CA . LYS A 1 94 ? -14.403 -1.796 13.461 1.00 87.19 94 LYS A CA 1
ATOM 764 C C . LYS A 1 94 ? -13.619 -1.297 14.675 1.00 87.19 94 LYS A C 1
ATOM 766 O O . LYS A 1 94 ? -14.001 -0.292 15.271 1.00 87.19 94 LYS A O 1
ATOM 771 N N . GLU A 1 95 ? -12.517 -1.959 15.009 1.00 84.62 95 GLU A N 1
ATOM 772 C CA . GLU A 1 95 ? -11.624 -1.556 16.096 1.00 84.62 95 GLU A CA 1
ATOM 773 C C . GLU A 1 95 ? -10.928 -0.218 15.808 1.00 84.62 95 GLU A C 1
ATOM 775 O O . GLU A 1 95 ? -10.986 0.695 16.632 1.00 84.62 95 GLU A O 1
ATOM 780 N N . ALA A 1 96 ? -10.369 -0.046 14.607 1.00 81.62 96 ALA A N 1
ATOM 781 C CA . ALA A 1 96 ? -9.710 1.196 14.207 1.00 81.62 96 ALA A CA 1
ATOM 782 C C . ALA A 1 96 ? -10.661 2.406 14.216 1.00 81.62 96 ALA A C 1
ATOM 784 O O . ALA A 1 96 ? -10.250 3.518 14.551 1.00 81.62 96 ALA A O 1
ATOM 785 N N . LYS A 1 97 ? -11.936 2.205 13.858 1.00 78.94 97 LYS A N 1
ATOM 786 C CA . LYS A 1 97 ? -12.961 3.255 13.925 1.00 78.94 97 LYS A CA 1
ATOM 787 C C . LYS A 1 97 ? -13.310 3.613 15.372 1.00 78.94 97 LYS A C 1
ATOM 789 O O . LYS A 1 97 ? -13.337 4.793 15.706 1.00 78.94 97 LYS A O 1
ATOM 794 N N . ARG A 1 98 ? -13.479 2.607 16.237 1.00 74.69 98 ARG A N 1
ATOM 795 C CA . ARG A 1 98 ? -13.760 2.806 17.667 1.00 74.69 98 ARG A CA 1
ATOM 796 C C . ARG A 1 98 ? -12.638 3.562 18.385 1.00 74.69 98 ARG A C 1
ATOM 798 O O . ARG A 1 98 ? -12.924 4.392 19.240 1.00 74.69 98 ARG A O 1
ATOM 805 N N . GLY A 1 99 ? -11.378 3.299 18.030 1.00 63.06 99 GLY A N 1
ATOM 806 C CA . GLY A 1 99 ? -10.226 4.009 18.595 1.00 63.06 99 GLY A CA 1
ATOM 807 C C . GLY A 1 99 ? -10.236 5.509 18.287 1.00 63.06 99 GLY A C 1
ATOM 808 O O . GLY A 1 99 ? -10.017 6.314 19.184 1.00 63.06 99 GLY A O 1
ATOM 809 N N . LYS A 1 100 ? -10.571 5.887 17.047 1.00 61.66 100 LYS A N 1
ATOM 810 C CA . LYS A 1 100 ? -10.632 7.296 16.623 1.00 61.66 100 LYS A CA 1
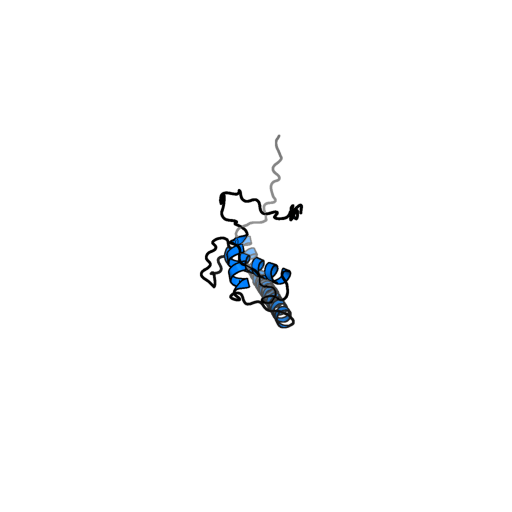ATOM 811 C C . LYS A 1 100 ? -11.800 8.049 17.249 1.00 61.66 100 LYS A C 1
ATOM 813 O O . LYS A 1 100 ? -11.614 9.173 17.693 1.00 61.66 100 LYS A O 1
ATOM 818 N N . GLU A 1 101 ? -12.974 7.420 17.305 1.00 60.22 101 GLU A N 1
ATOM 819 C CA . GLU A 1 101 ? -14.165 8.008 17.932 1.00 60.22 101 GLU A CA 1
ATOM 820 C C . GLU A 1 101 ? -13.944 8.229 19.439 1.00 60.22 101 GLU A C 1
ATOM 822 O O . GLU A 1 101 ? -14.225 9.314 19.947 1.00 60.22 101 GLU A O 1
ATOM 827 N N . GLY A 1 102 ? -13.336 7.260 20.132 1.00 62.00 102 GLY A N 1
ATOM 828 C CA . GLY A 1 102 ? -13.021 7.381 21.557 1.00 62.00 102 GLY A CA 1
ATOM 829 C C . GLY A 1 102 ? -11.939 8.419 21.877 1.00 62.00 102 GLY A C 1
ATOM 830 O O . GLY A 1 102 ? -11.977 9.027 22.943 1.00 62.00 102 GLY A O 1
ATOM 831 N N . GLU A 1 103 ? -10.981 8.653 20.978 1.00 60.50 103 GLU A N 1
ATOM 832 C CA . GLU A 1 103 ? -9.970 9.706 21.140 1.00 60.50 103 GLU A CA 1
ATOM 833 C C . GLU A 1 103 ? -10.575 11.100 20.928 1.00 60.50 103 GLU A C 1
ATOM 835 O O . GLU A 1 103 ? -10.368 11.989 21.752 1.00 60.50 103 GLU A O 1
ATOM 840 N N . THR A 1 104 ? -11.411 11.275 19.898 1.00 61.84 104 THR A N 1
ATOM 841 C CA . THR A 1 104 ? -12.154 12.529 19.689 1.00 61.84 104 THR A CA 1
ATOM 842 C C . T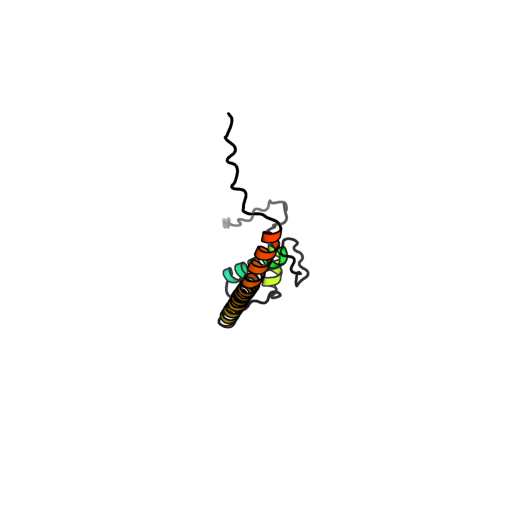HR A 1 104 ? -13.111 12.843 20.837 1.00 61.84 104 THR A C 1
ATOM 844 O O . THR A 1 104 ? -13.220 14.000 21.234 1.00 61.84 104 THR A O 1
ATOM 847 N N . GLU A 1 105 ? -13.764 11.830 21.410 1.00 60.31 105 GLU A N 1
ATOM 848 C CA . GLU A 1 105 ? -14.659 11.990 22.560 1.00 60.31 105 GLU A CA 1
ATOM 849 C C . GLU A 1 105 ? -13.887 12.401 23.824 1.00 60.31 105 GLU A C 1
ATOM 851 O O . GLU A 1 105 ? -14.290 13.334 24.514 1.00 60.31 105 GLU A O 1
ATOM 856 N N . ARG A 1 106 ? -12.719 11.798 24.087 1.00 62.34 106 ARG A N 1
ATOM 857 C CA . ARG A 1 106 ? -11.846 12.194 25.209 1.00 62.34 106 ARG A CA 1
ATOM 858 C C . ARG A 1 106 ? -11.320 13.621 25.075 1.00 62.34 106 ARG A C 1
ATOM 860 O O . ARG A 1 106 ? -11.329 14.360 26.056 1.00 62.34 106 ARG A O 1
ATOM 867 N N . ILE A 1 107 ? -10.889 14.016 23.876 1.00 61.66 107 ILE A N 1
ATOM 868 C CA . ILE A 1 107 ? -10.428 15.386 23.608 1.00 61.66 107 ILE A CA 1
ATOM 869 C C . ILE A 1 107 ? -11.583 16.377 23.808 1.00 61.66 107 ILE A C 1
ATOM 871 O O . ILE A 1 107 ? -11.409 17.391 24.482 1.00 61.66 107 ILE A O 1
ATOM 875 N N . ALA A 1 108 ? -12.783 16.062 23.310 1.00 66.44 108 ALA A N 1
ATOM 876 C CA . ALA A 1 108 ? -13.965 16.896 23.514 1.00 66.44 108 ALA A CA 1
ATOM 877 C C . ALA A 1 108 ? -14.315 17.066 25.006 1.00 66.44 108 ALA A C 1
ATOM 879 O O . ALA A 1 108 ? -14.653 18.171 25.426 1.00 66.44 108 ALA A O 1
ATOM 880 N N . MET A 1 109 ? -14.176 16.014 25.821 1.00 63.50 109 MET A N 1
ATOM 881 C CA . MET A 1 109 ? -14.419 16.091 27.268 1.00 63.50 109 MET A CA 1
ATOM 882 C C . MET A 1 109 ? -13.376 16.942 28.014 1.00 63.50 109 MET A C 1
ATOM 884 O O . MET A 1 109 ? -13.770 17.713 28.882 1.00 63.50 109 MET A O 1
ATOM 888 N N . MET A 1 110 ? -12.084 16.871 27.660 1.00 60.69 110 MET A N 1
ATOM 889 C CA . MET A 1 110 ? -11.040 17.718 28.273 1.00 60.69 110 MET A CA 1
ATOM 890 C C . MET A 1 110 ? -11.177 19.199 27.889 1.00 60.69 110 MET A C 1
ATOM 892 O O . MET A 1 110 ? -11.090 20.077 28.741 1.00 60.69 110 MET A O 1
ATOM 896 N N . THR A 1 111 ? -11.466 19.493 26.618 1.00 61.09 111 THR A N 1
ATOM 897 C CA . THR A 1 111 ? -11.571 20.888 26.142 1.00 61.09 111 THR A CA 1
ATOM 898 C C . THR A 1 111 ? -12.740 21.677 26.745 1.00 61.09 111 THR A C 1
ATOM 900 O O . THR A 1 111 ? -12.732 22.905 26.698 1.00 61.09 111 THR A O 1
ATOM 903 N N . GLY A 1 112 ? -13.747 21.007 27.318 1.00 61.66 112 GLY A N 1
ATOM 904 C CA . GLY A 1 112 ? -14.904 21.667 27.927 1.00 61.66 112 GLY A CA 1
ATOM 905 C C . GLY A 1 112 ? -14.594 22.404 29.236 1.00 61.66 112 GLY A C 1
ATOM 906 O O . GLY A 1 112 ? -15.220 23.431 29.515 1.00 61.66 112 GLY A O 1
ATOM 907 N N . GLU A 1 113 ? -13.640 21.902 30.024 1.00 59.69 113 GLU A N 1
ATOM 908 C CA . GLU A 1 113 ? -13.182 22.535 31.269 1.00 59.69 113 GLU A CA 1
ATOM 909 C C . GLU A 1 113 ? -12.121 23.607 30.969 1.00 59.69 113 GLU A C 1
ATOM 911 O O . GLU A 1 113 ? -12.300 24.759 31.377 1.00 59.69 113 GLU A O 1
ATOM 916 N N . ASP A 1 114 ? -11.136 23.289 30.119 1.00 65.31 114 ASP A N 1
ATOM 917 C CA . ASP A 1 114 ? -10.088 24.224 29.677 1.00 65.31 114 ASP A CA 1
ATOM 918 C C . ASP A 1 114 ? -10.669 25.479 29.001 1.00 65.31 114 ASP A C 1
ATOM 920 O O . ASP A 1 114 ? -10.223 26.597 29.251 1.00 65.31 114 ASP A O 1
ATOM 924 N N . ALA A 1 115 ? -11.721 25.346 28.184 1.00 62.50 115 ALA A N 1
ATOM 925 C CA . ALA A 1 115 ? -12.334 26.495 27.511 1.00 62.50 115 ALA A CA 1
ATOM 926 C C . ALA A 1 115 ? -12.964 27.507 28.486 1.00 62.50 115 ALA A C 1
ATOM 928 O O . ALA A 1 115 ? -13.010 28.707 28.197 1.00 62.50 115 ALA A O 1
ATOM 929 N N . ARG A 1 116 ? -13.464 27.050 29.643 1.00 71.12 116 ARG A N 1
ATOM 930 C CA . ARG A 1 116 ? -14.039 27.931 30.673 1.00 71.12 116 ARG A CA 1
ATOM 931 C C . ARG A 1 116 ? -12.950 28.648 31.459 1.00 71.12 116 ARG A C 1
ATOM 933 O O . ARG A 1 116 ? -13.120 29.825 31.775 1.00 71.12 116 ARG A O 1
ATOM 940 N N . GLU A 1 117 ? -11.853 27.957 31.747 1.00 71.50 117 GLU A N 1
ATOM 941 C CA . GLU A 1 117 ? -10.699 28.519 32.446 1.00 71.50 117 GLU A CA 1
ATOM 942 C C . GLU A 1 117 ? -9.967 29.546 31.571 1.00 71.50 117 GLU A C 1
ATOM 944 O O . GLU A 1 117 ? -9.777 30.682 32.004 1.00 71.50 117 GLU A O 1
ATOM 949 N N . ILE A 1 118 ? -9.744 29.235 30.287 1.00 69.50 118 ILE A N 1
ATOM 950 C CA . ILE A 1 118 ? -9.179 30.171 29.302 1.00 69.50 118 ILE A CA 1
ATOM 951 C C . ILE A 1 118 ? -10.046 31.432 29.178 1.00 69.50 118 ILE A C 1
ATOM 953 O O . ILE A 1 118 ? -9.520 32.541 29.194 1.00 69.50 118 ILE A O 1
ATOM 957 N N . LYS A 1 119 ? -11.382 31.306 29.102 1.00 69.75 119 LYS A N 1
ATOM 958 C CA . LYS A 1 119 ? -12.285 32.473 29.039 1.00 69.75 119 LYS A CA 1
ATOM 959 C C . LYS A 1 119 ? -12.186 33.345 30.293 1.00 69.75 119 LYS A C 1
ATOM 961 O O . LYS A 1 119 ? -12.245 34.569 30.190 1.00 69.75 119 LYS A O 1
ATOM 966 N N . LYS A 1 120 ? -12.048 32.727 31.467 1.00 77.56 120 LYS A N 1
ATOM 967 C CA . LYS A 1 120 ? -11.915 33.436 32.741 1.00 77.56 120 LYS A CA 1
ATOM 968 C C . LYS A 1 120 ? -10.608 34.226 32.793 1.00 77.56 120 LYS A C 1
ATOM 970 O O . LYS A 1 120 ? -10.644 35.401 33.142 1.00 77.56 120 LYS A O 1
ATOM 975 N N . GLU A 1 121 ? -9.492 33.625 32.394 1.00 71.38 121 GLU A N 1
ATOM 976 C CA . GLU A 1 121 ? -8.197 34.313 32.338 1.00 71.38 121 GLU A CA 1
ATOM 977 C C . GLU A 1 121 ? -8.175 35.425 31.279 1.00 71.38 121 GLU A C 1
ATOM 979 O O . GLU A 1 121 ? -7.672 36.513 31.549 1.00 71.38 121 GLU A O 1
ATOM 984 N N . LEU A 1 122 ? -8.798 35.218 30.112 1.00 69.19 122 LEU A N 1
ATOM 985 C CA . LEU A 1 122 ? -8.890 36.247 29.067 1.00 69.19 122 LEU A CA 1
ATOM 986 C C . LEU A 1 122 ? -9.778 37.432 29.474 1.00 69.19 122 LEU A C 1
ATOM 988 O O . LEU A 1 122 ? -9.470 38.570 29.130 1.00 69.19 122 LEU A O 1
ATOM 992 N N . SER A 1 123 ? -10.850 37.182 30.236 1.00 66.88 123 SER A N 1
ATOM 993 C CA . SER A 1 123 ? -11.757 38.233 30.729 1.00 66.88 123 SER A CA 1
ATOM 994 C C . SER A 1 123 ? -11.115 39.181 31.746 1.00 66.88 123 SER A C 1
ATOM 996 O O . SER A 1 123 ? -11.652 40.247 32.014 1.00 66.88 123 SER A O 1
ATOM 998 N N . VAL A 1 124 ? -9.949 38.820 32.294 1.00 72.94 124 VAL A N 1
ATOM 999 C CA . VAL A 1 124 ? -9.137 39.724 33.123 1.00 72.94 124 VAL A CA 1
ATOM 1000 C C . VAL A 1 124 ? -8.408 40.763 32.260 1.00 72.94 124 VAL A C 1
ATOM 1002 O O . VAL A 1 124 ? -8.067 41.834 32.754 1.00 72.94 124 VAL A O 1
ATOM 1005 N N . TYR A 1 125 ? -8.182 40.470 30.976 1.00 63.28 125 TYR A N 1
ATOM 1006 C CA . TYR A 1 125 ? -7.382 41.301 30.070 1.00 63.28 125 TYR A CA 1
ATOM 1007 C C . TYR A 1 125 ? -8.188 42.005 28.971 1.00 63.28 125 TYR A C 1
ATOM 1009 O O . TYR A 1 125 ? -7.642 42.876 28.295 1.00 63.28 125 TYR A O 1
ATOM 1017 N N . VAL A 1 1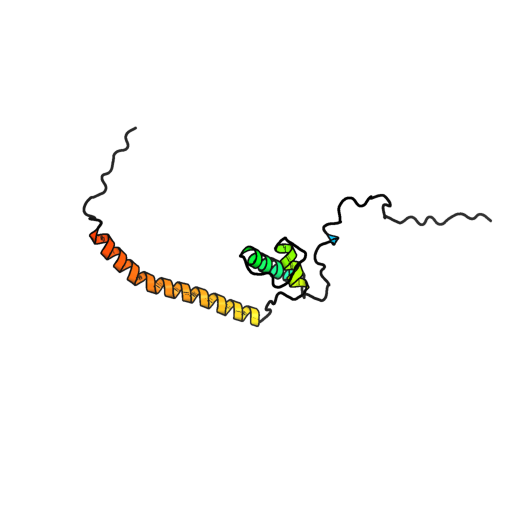26 ? -9.470 41.674 28.797 1.00 60.62 126 VAL A N 1
ATOM 1018 C CA . VAL A 1 126 ? -10.371 42.341 27.849 1.00 60.62 126 VAL A CA 1
ATOM 1019 C C . VAL A 1 126 ? -11.581 42.865 28.612 1.00 60.62 126 VAL A C 1
ATOM 1021 O O . VAL A 1 126 ? -12.407 42.095 29.092 1.00 60.62 126 VAL A O 1
ATOM 1024 N N . ASP A 1 127 ? -11.662 44.187 28.734 1.00 60.53 127 ASP A N 1
ATOM 1025 C CA . ASP A 1 127 ? -12.799 44.881 29.329 1.00 60.53 127 ASP A CA 1
ATOM 1026 C C . ASP A 1 127 ? -13.901 45.026 28.258 1.00 60.53 127 ASP A C 1
ATOM 1028 O O . ASP A 1 127 ? -13.806 45.864 27.360 1.00 60.53 127 ASP A O 1
ATOM 1032 N N . ASP A 1 128 ? -14.954 44.204 28.326 1.00 59.75 128 ASP A N 1
ATOM 1033 C CA . ASP A 1 128 ? -16.082 44.179 27.365 1.00 59.75 128 ASP A CA 1
ATOM 1034 C C . ASP A 1 128 ? -17.010 45.419 27.462 1.00 59.75 128 ASP A C 1
ATOM 1036 O O . ASP A 1 128 ? -18.124 45.439 26.934 1.00 59.75 128 ASP A O 1
ATOM 1040 N N . THR A 1 129 ? -16.585 46.480 28.149 1.00 58.22 129 THR A N 1
ATOM 1041 C CA . THR A 1 129 ? -17.393 47.685 28.393 1.00 58.22 129 THR A CA 1
ATOM 1042 C C . THR A 1 129 ? -17.269 48.754 27.307 1.00 58.22 129 THR A C 1
ATOM 1044 O O . THR A 1 129 ? -18.018 49.733 27.337 1.00 58.22 129 THR A O 1
ATOM 1047 N N . VAL A 1 130 ? -16.391 48.575 26.314 1.00 57.97 130 VAL A N 1
ATOM 1048 C CA . VAL A 1 130 ? -16.296 49.492 25.170 1.00 57.97 130 VAL A CA 1
ATOM 1049 C C . VAL A 1 130 ? -17.097 48.919 23.996 1.00 57.97 130 VAL A C 1
ATOM 1051 O O . VAL A 1 130 ? -16.631 47.982 23.344 1.00 57.97 130 VAL A O 1
ATOM 1054 N N . PRO A 1 131 ? -18.299 49.447 23.687 1.00 56.53 131 PRO A N 1
ATOM 1055 C CA . PRO A 1 131 ? -18.992 49.060 22.468 1.00 56.53 131 PRO A CA 1
ATOM 1056 C C . PRO A 1 131 ? -18.116 49.419 21.258 1.00 56.53 131 PRO A C 1
ATOM 1058 O O . PRO A 1 131 ? -17.468 50.470 21.270 1.00 56.53 131 PRO A O 1
ATOM 1061 N N . PRO A 1 132 ? -18.086 48.575 20.211 1.00 52.09 132 PRO A N 1
ATOM 1062 C CA . PRO A 1 132 ? -17.269 48.828 19.036 1.00 52.09 132 PRO A CA 1
ATOM 1063 C C . PRO A 1 132 ? -17.688 50.165 18.431 1.00 52.09 132 PRO A C 1
ATOM 1065 O O . PRO A 1 132 ? -18.813 50.331 17.959 1.00 52.09 132 PRO A O 1
ATOM 1068 N N . THR A 1 133 ? -16.777 51.134 18.471 1.00 51.19 133 THR A N 1
ATOM 1069 C CA . THR A 1 133 ? -16.912 52.387 17.740 1.00 51.19 133 THR A CA 1
ATOM 1070 C C . THR A 1 133 ? -17.065 52.045 16.268 1.00 51.19 133 THR A C 1
ATOM 1072 O O . THR A 1 133 ? -16.121 51.595 15.617 1.00 51.19 133 THR A O 1
ATOM 1075 N N . VAL A 1 134 ? -18.280 52.229 15.764 1.00 58.94 134 VAL A N 1
ATOM 1076 C CA . VAL A 1 134 ? -18.600 52.229 14.342 1.00 58.94 134 VAL A CA 1
ATOM 1077 C C . VAL A 1 134 ? -17.792 53.371 13.727 1.00 58.94 134 VAL A C 1
ATOM 1079 O O . VAL A 1 134 ? -18.136 54.538 13.892 1.00 58.94 134 VAL A O 1
ATOM 1082 N N . VAL A 1 135 ? -16.663 53.048 13.102 1.00 54.22 135 VAL A N 1
ATOM 1083 C CA . VAL A 1 135 ? -15.934 54.000 12.263 1.00 54.22 135 VAL A CA 1
ATOM 1084 C C . VAL A 1 135 ? -16.746 54.188 10.978 1.00 54.22 135 VAL A C 1
ATOM 1086 O O . VAL A 1 135 ? -17.037 53.192 10.308 1.00 54.22 135 VAL A O 1
ATOM 1089 N N . PRO A 1 136 ? -17.191 55.414 10.648 1.00 49.25 136 PRO A N 1
ATOM 1090 C CA . PRO A 1 136 ? -17.892 55.660 9.400 1.00 49.25 136 PRO A CA 1
ATOM 1091 C C . PRO A 1 136 ? -16.909 55.477 8.241 1.00 49.25 136 PRO A C 1
ATOM 1093 O O . PRO A 1 136 ? -15.767 55.925 8.300 1.00 49.25 136 PRO A O 1
ATOM 1096 N N . ALA A 1 137 ? -17.358 54.765 7.210 1.00 51.62 137 ALA A N 1
ATOM 1097 C CA . ALA A 1 137 ? -16.647 54.655 5.948 1.00 51.62 137 ALA A CA 1
ATOM 1098 C C . ALA A 1 137 ? -16.623 56.036 5.280 1.00 51.62 137 ALA A C 1
ATOM 1100 O O . ALA A 1 137 ? -17.681 56.579 4.957 1.00 51.62 137 ALA A O 1
ATOM 1101 N N . GLU A 1 138 ? -15.429 56.591 5.111 1.00 48.78 138 GLU A N 1
ATOM 1102 C CA . GLU A 1 138 ? -15.184 57.780 4.298 1.00 48.78 138 GLU A CA 1
ATOM 1103 C C . GLU A 1 138 ? -14.692 57.329 2.910 1.00 48.78 138 GLU A C 1
ATOM 1105 O O . GLU A 1 138 ? -13.962 56.340 2.808 1.00 48.78 138 GLU A O 1
ATOM 1110 N N . GLU A 1 139 ? -15.203 58.022 1.886 1.00 43.31 139 GLU A N 1
ATOM 1111 C CA . GLU A 1 139 ? -15.124 57.797 0.425 1.00 43.31 139 GLU A CA 1
ATOM 1112 C C . GLU A 1 139 ? -13.758 57.416 -0.166 1.00 43.31 139 GLU A C 1
ATOM 1114 O O . GLU A 1 139 ? -12.733 58.048 0.182 1.00 43.31 139 GLU A O 1
#

Foldseek 3Di:
DDDDDDPPDDDPDPPDDDPDDDPVVVVADDADPPQDPDPVVLQVQLVVQLVCVVVVDDQLDDDPDDRSSRSSSNCVRVVVDDDDDDPVNVVVVVVVVVVVVVVVVVVVVVVVVVVVVVVVVVCVVDDPPDDPPPDDDDD

pLDDT: mean 73.93, std 16.35, range [43.31, 97.0]

Secondary structure (DSSP, 8-state):
--------------TT----S--TTTTSPPPPTTTSS-HHHHHHHHHHHHHHHHTTPPPSS--S--SHHHHHHHHHHTT-S----HHHHHHHHHHHHHHHHHHHHHHHHHHHHHHHHHHHHHTTT--TTS----PPPP-

Radius of gyration: 32.4 Å; chains: 1; bounding box: 36×89×96 Å